Protein AF-A0A937TCR4-F1 (afdb_monomer)

Foldseek 3Di:
DDDDDDDFDAPEEDEFEAPDQADPFPRHGWAWDPDWPDWAWAAELQGIHIYTKIWTAACDPPTPRGRPTGTHPVSCQQDDPPDRYGPNLLVVLQCCCPPVVDDLVRNVVVSVVSVDPDDSVVSVVSNVVSCVVVVD

Mean predicted aligned error: 4.18 Å

pLDDT: mean 94.17, std 8.19, range [50.91, 98.56]

Sequence (136 aa):
MPKTAKHLEAQARYIYNPEIEVCPHCNEPLRARRYYQWRKTVQHLEGAVYVVSQARECINPQCEHQGRHYTSAAVQMITVPKCTYGLDVIAQVGWWRDKEHLNREQIHTRLREHGIQISEREVDHLYARYQVLMGC

Nearest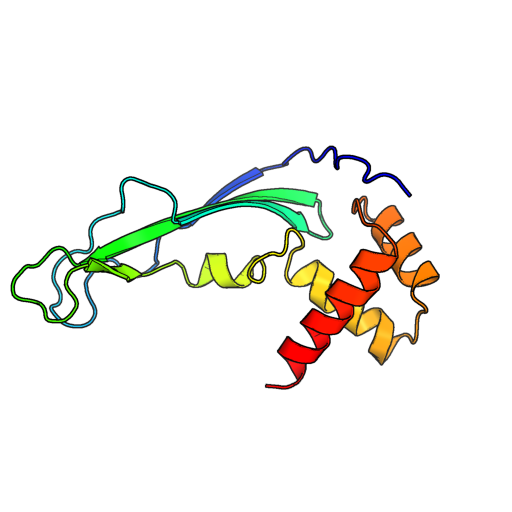 PDB structures (foldseek):
  8c9k-assembly2_C  TM=4.269E-01  e=3.277E+00  Monkeypox virus
  3hru-assembly1_A  TM=2.549E-01  e=2.548E+00  Streptococcus gordonii
  4x2x-assembly1_A  TM=2.773E-01  e=9.547E+00  Murine norovirus 1

Secondary structure (DSSP, 8-state):
---PPP---EEEEEEEPPS--B-TTT-PBPEEPSS-SEEEEEEETTEEEEEEE--EE---TTSTTTT-EE--HHHHTT--TT--B-HHHHHHHHHHHHTS---HHHHHHHHHHTT----HHHHHHHHHHHHHHH--

Radius of gyration: 18.27 Å; Cα contacts (8 Å, |Δi|>4): 220; chains: 1; bounding box: 46×33×50 Å

Solvent-accessible surface area (backbone atoms only — not comparable to full-atom values): 7830 Å² total; per-residue (Å²): 132,84,86,76,82,81,86,77,72,55,80,46,78,48,77,33,58,33,88,69,57,48,31,95,86,72,66,47,70,40,41,74,50,96,58,64,77,45,71,49,64,30,38,35,70,92,45,31,31,33,42,32,40,32,29,26,24,28,74,51,88,87,38,98,55,45,69,44,75,42,61,26,66,69,57,59,66,44,33,57,88,101,52,52,44,17,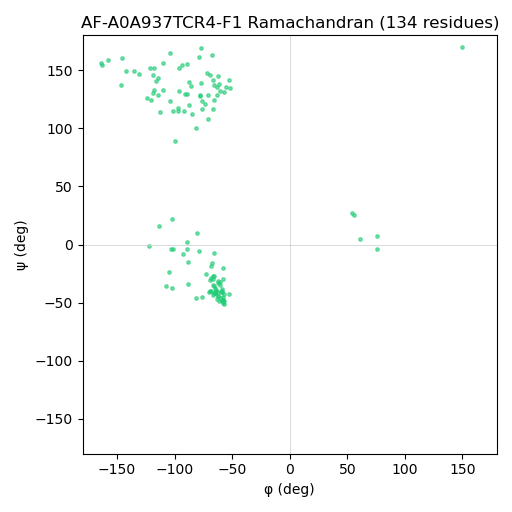45,66,43,27,49,50,49,34,46,39,42,76,74,67,61,46,50,66,66,57,50,42,52,55,41,43,75,51,69,44,90,76,53,59,71,52,52,56,56,33,33,56,50,31,51,57,71,71,72,113

Structure (mmCIF, N/CA/C/O backbone):
data_AF-A0A937TCR4-F1
#
_entry.id   AF-A0A937TCR4-F1
#
loop_
_atom_site.group_PDB
_atom_site.id
_atom_site.type_symbol
_atom_site.label_atom_id
_atom_site.label_alt_id
_atom_site.label_comp_id
_atom_site.label_asym_id
_atom_site.label_entity_id
_atom_site.label_seq_id
_atom_site.pdbx_PDB_ins_code
_atom_site.Cartn_x
_atom_site.Cartn_y
_atom_site.Cartn_z
_atom_site.occupancy
_atom_site.B_iso_or_equiv
_atom_site.auth_seq_id
_atom_site.auth_comp_id
_atom_site.auth_asym_id
_atom_site.auth_atom_id
_atom_site.pdbx_PDB_model_num
ATOM 1 N N . MET A 1 1 ? 24.601 6.579 -4.171 1.00 50.91 1 MET A N 1
ATOM 2 C CA . MET A 1 1 ? 23.814 7.674 -4.778 1.00 50.91 1 MET A CA 1
ATOM 3 C C . MET A 1 1 ? 22.972 8.340 -3.698 1.00 50.91 1 MET A C 1
ATOM 5 O O . MET A 1 1 ? 22.403 7.604 -2.892 1.00 50.91 1 MET A O 1
ATOM 9 N N . PRO A 1 2 ? 22.938 9.681 -3.613 1.00 52.97 2 PRO A N 1
ATOM 10 C CA . PRO A 1 2 ? 22.106 10.383 -2.638 1.00 52.97 2 PRO A CA 1
ATOM 11 C C . PRO A 1 2 ? 20.622 10.085 -2.891 1.00 52.97 2 PRO A C 1
ATOM 13 O O . PRO A 1 2 ? 20.201 9.899 -4.031 1.00 52.97 2 PRO A O 1
ATOM 16 N N . LYS A 1 3 ? 19.827 9.997 -1.820 1.00 56.03 3 LYS A N 1
ATOM 17 C CA . LYS A 1 3 ? 18.374 9.824 -1.925 1.00 56.03 3 LYS A CA 1
ATOM 18 C C . LYS A 1 3 ? 17.768 11.129 -2.439 1.00 56.03 3 LYS A C 1
ATOM 20 O O . LYS A 1 3 ? 17.707 12.099 -1.690 1.00 56.03 3 LYS A O 1
ATOM 25 N N . THR A 1 4 ? 17.308 11.153 -3.684 1.00 67.69 4 THR A N 1
ATOM 26 C CA . THR A 1 4 ? 16.490 12.261 -4.190 1.00 67.69 4 THR A CA 1
ATOM 27 C C . THR A 1 4 ? 15.117 12.198 -3.530 1.00 67.69 4 THR A C 1
ATOM 29 O O . THR A 1 4 ? 14.482 11.139 -3.511 1.00 67.69 4 THR A O 1
ATOM 32 N N . ALA A 1 5 ? 14.663 13.310 -2.953 1.00 74.44 5 ALA A N 1
ATOM 33 C CA . ALA A 1 5 ? 13.313 13.399 -2.417 1.00 74.44 5 ALA A CA 1
ATOM 34 C C . ALA A 1 5 ? 12.296 13.239 -3.558 1.00 74.44 5 ALA A C 1
ATOM 36 O O . ALA A 1 5 ? 12.462 13.817 -4.631 1.00 74.44 5 ALA A O 1
ATOM 37 N N . LYS A 1 6 ? 11.255 12.431 -3.337 1.00 81.69 6 LYS A N 1
ATOM 38 C CA . LYS A 1 6 ? 10.159 12.289 -4.301 1.00 81.69 6 LYS A CA 1
ATOM 39 C C . LYS A 1 6 ? 9.248 13.505 -4.176 1.00 81.69 6 LYS A C 1
ATOM 41 O O . LYS A 1 6 ? 8.792 13.809 -3.075 1.00 81.69 6 LYS A O 1
ATOM 46 N N . HIS A 1 7 ? 8.965 14.164 -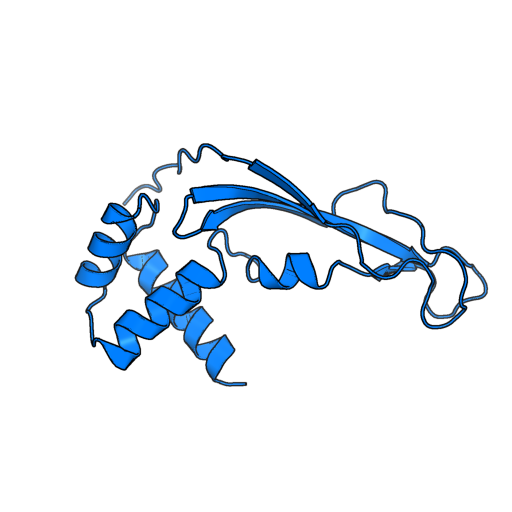5.290 1.00 84.19 7 HIS A N 1
ATOM 47 C CA . HIS A 1 7 ? 8.015 15.271 -5.355 1.00 84.19 7 HIS A CA 1
ATOM 48 C C . HIS A 1 7 ? 6.694 14.726 -5.888 1.00 84.19 7 HIS A C 1
ATOM 50 O O . HIS A 1 7 ? 6.497 14.652 -7.096 1.00 84.19 7 HIS A O 1
ATOM 56 N N . LEU A 1 8 ? 5.832 14.253 -4.987 1.00 87.62 8 LEU A N 1
ATOM 57 C CA . LEU A 1 8 ? 4.557 13.633 -5.347 1.00 87.62 8 LEU A CA 1
ATOM 58 C C . LEU A 1 8 ? 3.416 14.624 -5.131 1.00 87.62 8 LEU A C 1
ATOM 60 O O . LEU A 1 8 ? 3.120 14.979 -3.989 1.00 87.62 8 LEU A O 1
ATOM 64 N N . GLU A 1 9 ? 2.754 15.017 -6.213 1.00 88.94 9 GLU A N 1
ATOM 65 C CA . GLU A 1 9 ? 1.488 15.742 -6.148 1.00 88.94 9 GLU A CA 1
ATOM 66 C C . GLU A 1 9 ? 0.350 14.731 -6.005 1.00 88.94 9 GLU A C 1
ATOM 68 O O . GLU A 1 9 ? 0.104 13.912 -6.890 1.00 88.94 9 GLU A O 1
ATOM 73 N N . ALA A 1 10 ? -0.304 14.736 -4.842 1.00 91.88 10 ALA A N 1
ATOM 74 C CA . ALA A 1 10 ? -1.436 13.856 -4.595 1.00 91.88 10 ALA A CA 1
ATOM 75 C C . ALA A 1 10 ? -2.675 14.400 -5.314 1.00 91.88 10 ALA A C 1
ATOM 77 O O . ALA A 1 10 ? -3.168 15.471 -4.969 1.00 91.88 10 ALA A O 1
ATOM 78 N N . GLN A 1 11 ? -3.195 13.635 -6.270 1.00 94.31 11 GLN A N 1
ATOM 79 C CA . GLN A 1 11 ? -4.370 13.999 -7.065 1.00 94.31 11 GLN A CA 1
ATOM 80 C C . GLN A 1 11 ? -5.655 13.999 -6.227 1.00 94.31 11 GLN A C 1
ATOM 82 O O . GLN A 1 11 ? -6.577 14.768 -6.479 1.00 94.31 11 GLN A O 1
ATOM 87 N N . ALA A 1 12 ? -5.711 13.140 -5.208 1.00 95.38 12 ALA A N 1
ATOM 88 C CA . ALA A 1 12 ? -6.854 13.012 -4.319 1.00 95.38 12 ALA A CA 1
ATOM 89 C C . ALA A 1 12 ? -6.423 12.667 -2.891 1.00 95.38 12 ALA A C 1
ATOM 91 O O . ALA A 1 12 ? -5.326 12.153 -2.647 1.00 95.38 12 ALA A O 1
ATOM 92 N N . ARG A 1 13 ? -7.321 12.931 -1.937 1.00 97.06 13 ARG A N 1
ATOM 93 C CA . ARG A 1 13 ? -7.175 12.551 -0.531 1.00 97.06 13 ARG A CA 1
ATOM 94 C C . ARG A 1 13 ? -8.322 11.642 -0.110 1.00 97.06 13 ARG A C 1
ATOM 96 O O . ARG A 1 13 ? -9.475 12.053 -0.154 1.00 97.06 13 ARG A O 1
ATOM 103 N N . TYR A 1 14 ? -7.980 10.465 0.403 1.00 96.81 14 TYR A N 1
ATOM 104 C CA . TYR A 1 14 ? -8.939 9.475 0.885 1.00 96.81 14 TYR A CA 1
ATOM 105 C C . TYR A 1 14 ? -8.733 9.195 2.373 1.00 96.81 14 TYR A C 1
ATOM 107 O O . TYR A 1 14 ? -7.613 8.934 2.824 1.00 96.81 14 TYR A O 1
ATOM 115 N N . ILE A 1 15 ? -9.823 9.251 3.140 1.00 96.56 15 ILE A N 1
ATOM 116 C CA . ILE A 1 15 ? -9.848 8.881 4.557 1.00 96.56 15 ILE A CA 1
ATOM 117 C C . ILE A 1 15 ? -10.696 7.626 4.690 1.00 96.56 15 ILE A C 1
ATOM 119 O O . ILE A 1 15 ? -11.901 7.656 4.455 1.00 96.56 15 ILE A O 1
ATOM 123 N N . TYR A 1 16 ? -10.051 6.537 5.083 1.00 96.50 16 TYR A N 1
ATOM 124 C CA . TYR A 1 16 ? -10.699 5.252 5.259 1.00 96.50 16 TYR A CA 1
ATOM 125 C C . TYR A 1 16 ? -11.044 5.051 6.727 1.00 96.50 16 TYR A C 1
ATOM 127 O O . TYR A 1 16 ? -10.157 4.996 7.585 1.00 96.50 16 TYR A O 1
ATOM 135 N N . ASN A 1 17 ? -12.343 4.940 6.991 1.00 95.25 17 ASN A N 1
ATOM 136 C CA . ASN A 1 17 ? -12.885 4.502 8.268 1.00 95.25 17 ASN A CA 1
ATOM 137 C C . ASN A 1 17 ? -13.202 3.005 8.195 1.00 95.25 17 ASN A C 1
ATOM 139 O O . ASN A 1 17 ? -13.491 2.512 7.105 1.00 95.25 17 ASN A O 1
ATOM 143 N N . PRO A 1 18 ? -13.168 2.277 9.320 1.00 95.69 18 PRO A N 1
ATOM 144 C CA . PRO A 1 18 ? -13.533 0.871 9.339 1.00 95.69 18 PRO A CA 1
ATOM 145 C C . PRO A 1 18 ? -14.985 0.700 8.906 1.00 95.69 18 PRO A C 1
ATOM 147 O O . PRO A 1 18 ? -15.850 1.460 9.339 1.00 95.69 18 PRO A O 1
ATOM 150 N N . GLU A 1 19 ? -15.236 -0.320 8.090 1.00 95.38 19 GLU A N 1
ATOM 151 C CA . GLU A 1 19 ? -16.567 -0.678 7.596 1.00 95.38 19 GLU A CA 1
ATOM 152 C C . GLU A 1 19 ? -17.464 -1.204 8.733 1.00 95.38 19 GLU A C 1
ATOM 154 O O . GLU A 1 19 ? -18.685 -1.211 8.623 1.00 95.38 19 GLU A O 1
ATOM 159 N N . ILE A 1 20 ? -16.853 -1.613 9.850 1.00 93.94 20 ILE A N 1
ATOM 160 C CA . ILE A 1 20 ? -17.545 -2.041 11.063 1.00 93.94 20 ILE A CA 1
ATOM 161 C C . ILE A 1 20 ? -17.822 -0.862 12.004 1.00 93.94 20 ILE A C 1
ATOM 163 O O . ILE A 1 20 ? -16.943 -0.060 12.345 1.00 93.94 20 ILE A O 1
ATOM 167 N N . GLU A 1 21 ? -19.074 -0.763 12.441 1.00 95.50 21 GLU A N 1
ATOM 168 C CA . GLU A 1 21 ? -19.553 0.321 13.310 1.00 95.50 21 GLU A CA 1
ATOM 169 C C . GLU A 1 21 ? -19.755 -0.108 14.757 1.00 95.50 21 GLU A C 1
ATOM 171 O O . GLU A 1 21 ? -19.658 0.717 15.662 1.00 95.50 21 GLU A O 1
ATOM 176 N N . VAL A 1 22 ? -19.966 -1.402 14.981 1.00 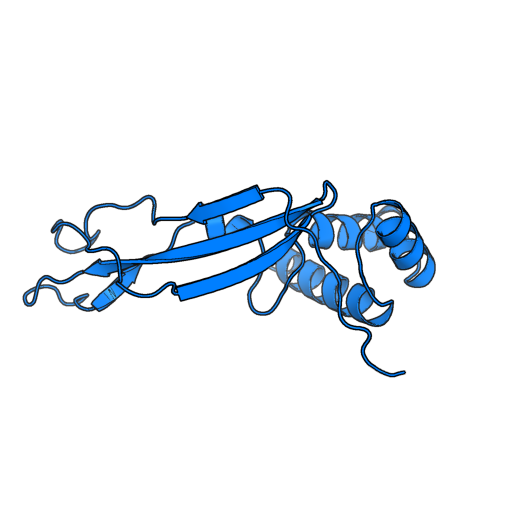97.31 22 VAL A N 1
ATOM 177 C CA . VAL A 1 22 ? -20.154 -2.009 16.298 1.00 97.31 22 VAL A CA 1
ATOM 178 C C . VAL A 1 22 ? -19.053 -3.022 16.579 1.00 97.31 22 VAL A C 1
ATOM 180 O O . VAL A 1 22 ? -18.460 -3.600 15.664 1.00 97.31 22 VAL A O 1
ATOM 183 N N . CYS A 1 23 ? -18.744 -3.222 17.857 1.00 96.69 23 CYS A N 1
ATOM 184 C CA . CYS A 1 23 ? -17.775 -4.217 18.277 1.00 96.69 23 CYS A CA 1
ATOM 185 C C . CYS A 1 23 ? -18.314 -5.620 17.957 1.00 96.69 23 CYS A C 1
ATOM 187 O O . CYS A 1 23 ? -19.370 -5.975 18.479 1.00 96.69 23 CYS A O 1
ATOM 189 N N . PRO A 1 24 ? -17.589 -6.464 17.202 1.00 95.94 24 PRO A N 1
ATOM 190 C CA . PRO A 1 24 ? -18.050 -7.814 16.867 1.00 95.94 24 PRO A CA 1
ATOM 191 C C . PRO A 1 24 ? -18.154 -8.752 18.083 1.00 95.94 24 PRO A C 1
ATOM 193 O O . PRO A 1 24 ? -18.640 -9.868 17.948 1.00 95.94 24 PRO A O 1
ATOM 196 N N . HIS A 1 25 ? -17.691 -8.319 19.262 1.00 96.56 25 HIS A N 1
ATOM 197 C CA . HIS A 1 25 ? -17.678 -9.127 20.482 1.00 96.56 25 HIS A CA 1
ATOM 198 C C . HIS A 1 25 ? -18.721 -8.703 21.523 1.00 96.56 25 HIS A C 1
ATOM 200 O O . HIS A 1 25 ? -19.262 -9.558 22.212 1.00 96.56 25 HIS A O 1
ATOM 206 N N . CYS A 1 26 ? -19.001 -7.403 21.667 1.00 96.19 26 CYS A N 1
ATOM 207 C CA . CYS A 1 26 ? -19.972 -6.897 22.651 1.00 96.19 26 CYS A CA 1
ATOM 208 C C . CYS A 1 26 ? -21.118 -6.087 22.036 1.00 96.19 26 CYS A C 1
ATOM 210 O O . CYS A 1 26 ? -21.974 -5.609 22.768 1.00 96.19 26 CYS A O 1
ATOM 212 N N . ASN A 1 27 ? -21.121 -5.906 20.713 1.00 96.56 27 ASN A N 1
ATOM 213 C CA . ASN A 1 27 ? -22.133 -5.177 19.948 1.00 96.56 27 ASN A CA 1
ATOM 214 C C . ASN A 1 27 ? -22.299 -3.680 20.295 1.00 96.56 27 ASN A C 1
ATOM 216 O O . ASN A 1 27 ? -23.152 -3.009 19.719 1.00 96.56 27 ASN A O 1
ATOM 220 N N . GLU A 1 28 ? -21.463 -3.129 21.179 1.00 96.94 28 GLU A N 1
ATOM 221 C CA . GLU A 1 28 ? -21.434 -1.694 21.476 1.00 96.94 28 GLU A CA 1
ATOM 222 C C . GLU A 1 28 ? -20.837 -0.882 20.313 1.00 96.94 28 GLU A C 1
ATOM 224 O O . GLU A 1 28 ? -19.912 -1.367 19.644 1.00 96.94 28 GLU A O 1
ATOM 229 N N . PRO A 1 29 ? -21.291 0.367 20.088 1.00 97.06 29 PRO A N 1
ATOM 230 C CA . PRO A 1 29 ? -20.734 1.240 19.062 1.00 97.06 29 PRO A CA 1
ATOM 231 C C . PRO A 1 29 ? -19.228 1.459 19.237 1.00 97.06 29 PRO A C 1
ATOM 233 O O . PRO A 1 29 ? -18.735 1.813 20.314 1.00 97.06 29 PRO A O 1
ATOM 236 N N . LEU A 1 30 ? -18.481 1.292 18.150 1.00 97.50 30 LEU A N 1
ATOM 237 C CA . LEU A 1 30 ? -17.061 1.601 18.114 1.00 97.50 30 LEU A CA 1
ATOM 238 C C . LEU A 1 30 ? -16.856 3.112 18.012 1.00 97.50 30 LEU A C 1
ATOM 240 O O . LEU A 1 30 ? -17.517 3.808 17.240 1.00 97.50 30 LEU A O 1
ATOM 244 N N . ARG A 1 31 ? -15.871 3.631 18.744 1.00 97.06 31 ARG A N 1
ATOM 245 C CA . ARG A 1 31 ? -15.513 5.051 18.691 1.00 97.06 31 ARG A CA 1
ATOM 246 C C . ARG A 1 31 ? -14.357 5.269 17.726 1.00 97.06 31 ARG A C 1
ATOM 248 O O . ARG A 1 31 ? -13.339 4.588 17.808 1.00 97.06 31 ARG A O 1
ATOM 255 N N . ALA A 1 32 ? -14.480 6.253 16.837 1.00 95.69 32 ALA A N 1
ATOM 256 C CA . ALA A 1 32 ? -13.361 6.691 16.007 1.00 95.69 32 ALA A CA 1
ATOM 257 C C . ALA A 1 32 ? -12.212 7.213 16.878 1.00 95.69 32 ALA A C 1
ATOM 259 O O . ALA A 1 32 ? -12.413 8.040 17.773 1.00 95.69 32 ALA A O 1
ATOM 260 N N . ARG A 1 33 ? -10.992 6.752 16.599 1.00 94.62 33 ARG A N 1
ATOM 261 C CA . ARG A 1 33 ? -9.805 7.236 17.303 1.00 94.62 33 ARG A CA 1
ATOM 262 C C . ARG A 1 33 ? -9.522 8.682 16.918 1.00 94.62 33 ARG A C 1
ATOM 264 O O . ARG A 1 33 ? -9.694 9.086 15.765 1.00 94.62 33 ARG A O 1
ATOM 271 N N . ARG A 1 34 ? -9.018 9.448 17.890 1.00 91.69 34 ARG A N 1
ATOM 272 C CA . ARG A 1 34 ? -8.637 10.860 17.704 1.00 91.69 34 ARG A CA 1
ATOM 273 C C . ARG A 1 34 ? -7.462 11.038 16.741 1.00 91.69 34 ARG A C 1
ATOM 275 O O . ARG A 1 34 ? -7.345 12.082 16.111 1.00 91.69 34 ARG A O 1
ATOM 282 N N . TYR A 1 35 ? -6.603 10.028 16.633 1.00 92.62 35 TYR A N 1
ATOM 283 C CA . TYR A 1 35 ? -5.408 10.057 15.797 1.00 92.62 35 TYR A CA 1
ATOM 284 C C . TYR A 1 35 ? -5.519 9.042 14.664 1.00 92.62 35 TYR A C 1
ATOM 286 O O . TYR A 1 35 ? -6.016 7.929 14.853 1.00 92.62 35 TYR A O 1
ATOM 294 N N . TYR A 1 36 ? -5.002 9.416 13.496 1.00 95.12 36 TYR A N 1
ATOM 295 C CA . TYR A 1 36 ? -4.852 8.493 12.379 1.00 95.12 36 TYR A CA 1
ATOM 296 C C . TYR A 1 36 ? -3.841 7.405 12.732 1.00 95.12 36 TYR A C 1
ATOM 298 O O . TYR A 1 36 ? -2.781 7.688 13.289 1.00 95.12 36 TYR A O 1
ATOM 306 N N . GLN A 1 37 ? -4.162 6.161 12.384 1.00 92.88 37 GLN A N 1
ATOM 307 C CA . GLN A 1 37 ? -3.259 5.033 12.587 1.00 92.88 37 GLN A CA 1
ATOM 308 C C . GLN A 1 37 ? -2.016 5.183 11.705 1.00 92.88 37 GLN A C 1
ATOM 310 O O . GLN A 1 37 ? -0.897 4.940 12.148 1.00 92.88 37 GLN A O 1
ATOM 315 N N . TRP A 1 38 ? -2.221 5.603 10.458 1.00 95.12 38 TRP A N 1
ATOM 316 C CA . TRP A 1 38 ? -1.158 5.998 9.548 1.00 95.12 38 TRP A CA 1
ATOM 317 C C . TRP A 1 38 ? -1.708 6.907 8.451 1.00 95.12 38 TRP A C 1
ATOM 319 O O . TRP A 1 38 ? -2.903 6.914 8.153 1.00 95.12 38 TRP A O 1
ATOM 329 N N . ARG A 1 39 ? -0.807 7.678 7.842 1.00 95.50 39 ARG A N 1
ATOM 330 C CA . ARG A 1 39 ? -1.083 8.508 6.668 1.00 95.50 39 ARG A CA 1
ATOM 331 C C . ARG A 1 39 ? 0.149 8.568 5.777 1.00 95.50 39 ARG A C 1
ATOM 333 O O . ARG A 1 39 ? 1.258 8.683 6.300 1.00 95.50 39 ARG A O 1
ATOM 340 N N . LYS A 1 40 ? -0.025 8.462 4.464 1.00 95.69 40 LYS A N 1
ATOM 341 C CA . LYS A 1 40 ? 1.073 8.534 3.486 1.00 95.69 40 LYS A CA 1
ATOM 342 C C . LYS A 1 40 ? 0.535 8.795 2.087 1.00 95.69 40 LYS A C 1
ATOM 344 O O . LYS A 1 40 ? -0.594 8.426 1.777 1.00 95.69 40 LYS A O 1
ATOM 349 N N . THR A 1 41 ? 1.377 9.380 1.245 1.00 97.06 41 THR A N 1
ATOM 350 C CA . THR A 1 41 ? 1.149 9.409 -0.199 1.00 97.06 41 THR A CA 1
ATOM 351 C C . THR A 1 41 ? 1.522 8.051 -0.788 1.00 97.06 41 THR A C 1
ATOM 353 O O . THR A 1 41 ? 2.610 7.535 -0.515 1.00 97.06 41 THR A O 1
ATOM 356 N N . VAL A 1 42 ? 0.613 7.465 -1.559 1.00 97.69 42 VAL A N 1
ATOM 357 C CA . VAL A 1 42 ? 0.784 6.184 -2.248 1.00 97.69 42 VAL A CA 1
ATOM 358 C C . VAL A 1 42 ? 0.777 6.449 -3.746 1.00 97.69 42 VAL A C 1
ATOM 360 O O . VAL A 1 42 ? -0.114 7.130 -4.240 1.00 97.69 42 VAL A O 1
ATOM 363 N N . GLN A 1 43 ? 1.790 5.951 -4.452 1.00 97.88 43 GLN A N 1
ATOM 364 C CA . GLN A 1 43 ? 1.860 6.004 -5.910 1.00 97.88 43 GLN A CA 1
ATOM 365 C C . GLN A 1 43 ? 1.151 4.785 -6.501 1.00 97.88 43 GLN A C 1
ATOM 367 O O . GLN A 1 43 ? 1.568 3.659 -6.222 1.00 97.88 43 GLN A O 1
ATOM 372 N N . HIS A 1 44 ? 0.122 5.035 -7.300 1.00 97.69 44 HIS A N 1
ATOM 373 C CA . HIS A 1 44 ? -0.555 4.078 -8.173 1.00 97.69 44 HIS A CA 1
ATOM 374 C C . HIS A 1 44 ? -0.131 4.311 -9.623 1.00 97.69 44 HIS A C 1
ATOM 376 O O . HIS A 1 44 ? 0.416 5.372 -9.932 1.00 97.69 44 HIS A O 1
ATOM 382 N N . LEU A 1 45 ? -0.408 3.351 -10.507 1.00 97.06 45 LEU A N 1
ATOM 383 C CA . LEU A 1 45 ? -0.122 3.456 -11.945 1.00 97.06 45 LEU A CA 1
ATOM 384 C C . LEU A 1 45 ? -0.804 4.669 -12.599 1.00 97.06 45 LEU A C 1
ATOM 386 O O . LEU A 1 45 ? -0.260 5.235 -13.541 1.00 97.06 45 LEU A O 1
ATOM 390 N N . GLU A 1 46 ? -1.957 5.091 -1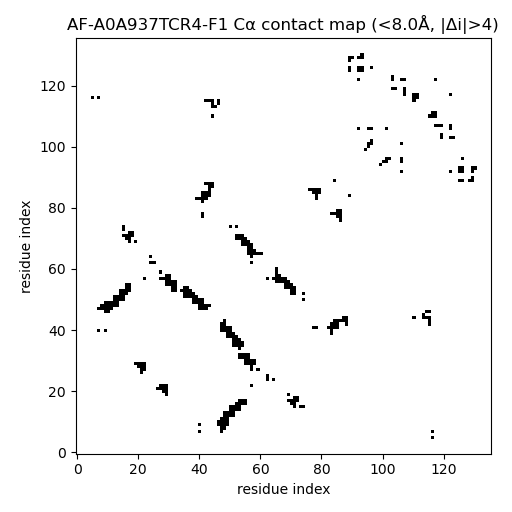2.077 1.00 94.88 46 GLU A N 1
ATOM 391 C CA . GLU A 1 46 ? -2.728 6.239 -12.580 1.00 94.88 46 GLU A CA 1
ATOM 392 C C . GLU A 1 46 ? -2.386 7.564 -11.876 1.00 94.88 46 GLU A C 1
ATOM 394 O O . GLU A 1 46 ? -2.826 8.638 -12.292 1.00 94.88 46 GLU A O 1
ATOM 399 N N . GLY A 1 47 ? -1.588 7.523 -10.805 1.00 94.94 47 GLY A N 1
ATOM 400 C CA . GLY A 1 47 ? -1.251 8.723 -10.052 1.00 94.94 47 GLY A CA 1
ATOM 401 C C . GLY A 1 47 ? -0.998 8.512 -8.571 1.00 94.94 47 GLY A C 1
ATOM 402 O O . GLY A 1 47 ? -1.244 7.456 -7.990 1.00 94.94 47 GLY A O 1
ATOM 403 N N . ALA A 1 48 ? -0.498 9.558 -7.919 1.00 96.94 48 ALA A N 1
ATOM 404 C CA . ALA A 1 48 ? -0.307 9.554 -6.479 1.00 96.94 48 ALA A CA 1
ATOM 405 C C . ALA A 1 48 ? -1.578 10.009 -5.747 1.00 96.94 48 ALA A C 1
ATOM 407 O O . ALA A 1 48 ? -2.217 10.984 -6.135 1.00 96.94 48 ALA A O 1
ATOM 408 N N . VAL A 1 49 ? -1.906 9.354 -4.633 1.00 97.31 49 VAL A N 1
ATOM 409 C CA . VAL A 1 49 ? -3.040 9.713 -3.767 1.00 97.31 49 VAL A CA 1
ATOM 410 C C . VAL A 1 49 ? -2.599 9.784 -2.308 1.00 97.31 49 VAL A C 1
ATOM 412 O O . VAL A 1 49 ? -1.716 9.045 -1.869 1.00 97.31 49 VAL A O 1
ATOM 415 N N . TYR A 1 50 ? -3.196 10.683 -1.529 1.00 97.69 50 TYR A N 1
ATOM 416 C CA . TYR A 1 50 ? -2.932 10.805 -0.098 1.00 97.69 50 TYR A CA 1
ATOM 417 C C . TYR A 1 50 ? -3.922 9.957 0.697 1.00 97.69 50 TYR A C 1
ATOM 419 O O . TYR A 1 50 ? -5.121 10.234 0.723 1.00 97.69 50 TYR A O 1
ATOM 427 N N . VAL A 1 51 ? -3.414 8.932 1.373 1.00 97.69 51 VAL A N 1
ATOM 428 C CA . VAL A 1 51 ? -4.230 7.922 2.050 1.00 97.69 51 VAL A CA 1
ATOM 429 C C . VAL A 1 51 ? -4.095 8.074 3.551 1.00 97.69 51 VAL A C 1
ATOM 431 O O . VAL A 1 51 ? -2.985 8.174 4.082 1.00 97.69 51 VAL A O 1
ATOM 434 N N . VAL A 1 52 ? -5.231 8.054 4.238 1.00 97.06 52 VAL A N 1
ATOM 435 C CA . VAL A 1 52 ? -5.320 8.090 5.694 1.00 97.06 52 VAL A CA 1
ATOM 436 C C . VAL A 1 52 ? -6.105 6.877 6.181 1.00 97.06 52 VAL A C 1
ATOM 438 O O . VAL A 1 52 ? -7.242 6.673 5.765 1.00 97.06 52 VAL A O 1
ATOM 441 N N . SER A 1 53 ? -5.517 6.110 7.101 1.00 96.62 53 SER A N 1
ATOM 442 C CA . SER A 1 53 ? -6.218 5.070 7.858 1.00 96.62 53 SER A CA 1
ATOM 443 C C . SER A 1 53 ? -6.648 5.632 9.208 1.00 96.62 53 SER A C 1
ATOM 445 O O . SER A 1 53 ? -5.802 5.972 10.048 1.00 96.62 53 SER A O 1
ATOM 447 N N . GLN A 1 54 ? -7.956 5.730 9.430 1.00 96.44 54 GLN A N 1
ATOM 448 C CA . GLN A 1 54 ? -8.523 6.023 10.738 1.00 96.44 54 GLN A CA 1
ATOM 449 C C . GLN A 1 54 ? -9.084 4.731 11.329 1.00 96.44 54 GLN A C 1
ATOM 451 O O . GLN A 1 54 ? -9.911 4.065 10.720 1.00 96.44 54 GLN A O 1
ATOM 456 N N . ALA A 1 55 ? -8.612 4.363 12.518 1.00 96.06 55 ALA A N 1
ATOM 457 C CA . ALA A 1 55 ? -9.128 3.202 13.230 1.00 96.06 55 ALA A CA 1
ATOM 458 C C . ALA A 1 55 ? -10.306 3.599 14.130 1.00 96.06 55 ALA A C 1
ATOM 460 O O . ALA A 1 55 ? -10.392 4.742 14.593 1.00 96.06 55 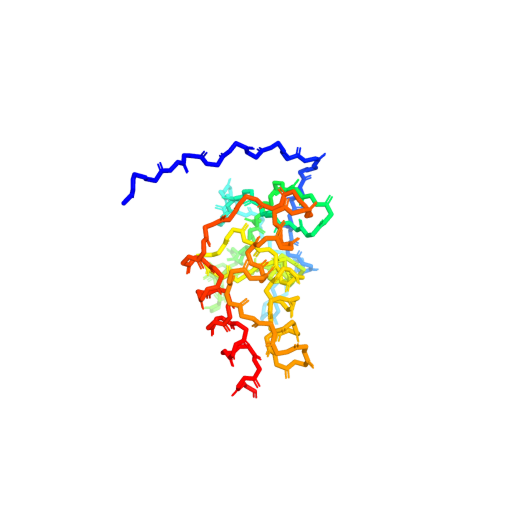ALA A O 1
ATOM 461 N N . ARG A 1 56 ? -11.173 2.634 14.427 1.00 97.06 56 ARG A N 1
ATOM 462 C CA . ARG A 1 56 ? -12.157 2.709 15.513 1.00 97.06 56 ARG A CA 1
ATOM 463 C C . ARG A 1 56 ? -11.755 1.743 16.628 1.00 97.06 56 ARG A C 1
ATOM 465 O O . ARG A 1 56 ? -11.019 0.791 16.377 1.00 97.06 56 ARG A O 1
ATOM 472 N N . GLU A 1 57 ? -12.202 1.992 17.851 1.00 96.88 57 GLU A N 1
ATOM 473 C CA . GLU A 1 57 ? -11.893 1.158 19.015 1.00 96.88 57 GLU A CA 1
ATOM 474 C C . GLU A 1 57 ? -13.131 0.884 19.870 1.00 96.88 57 GLU A C 1
ATOM 476 O O . GLU A 1 57 ? -14.053 1.703 19.936 1.00 96.88 57 GLU A O 1
ATOM 481 N N . CYS A 1 58 ? -13.157 -0.282 20.518 1.00 97.00 58 CYS A N 1
ATOM 482 C CA . CYS A 1 58 ? -14.189 -0.597 21.502 1.00 97.00 58 CYS A CA 1
ATOM 483 C C . CYS A 1 58 ? -13.886 0.150 22.803 1.00 97.00 58 CYS A C 1
ATOM 485 O O . CYS A 1 58 ? -12.812 -0.017 23.375 1.00 97.00 58 CYS A O 1
ATOM 487 N N . ILE A 1 59 ? -14.827 0.957 23.287 1.00 96.19 59 ILE A N 1
ATOM 488 C CA . ILE A 1 59 ? -14.657 1.727 24.530 1.00 96.19 59 ILE A CA 1
ATOM 489 C C . ILE A 1 59 ? -15.411 1.127 25.720 1.00 96.19 59 ILE A C 1
ATOM 491 O O . ILE A 1 59 ? -15.292 1.653 26.824 1.00 96.19 59 ILE A O 1
ATOM 495 N N . ASN A 1 60 ? -16.177 0.052 25.506 1.00 96.75 60 ASN A N 1
ATOM 496 C CA . ASN A 1 60 ? -16.956 -0.592 26.557 1.00 96.75 60 ASN A CA 1
ATOM 497 C C . ASN A 1 60 ? -16.015 -1.232 27.600 1.00 96.75 60 ASN A C 1
ATOM 499 O O . ASN A 1 60 ? -15.306 -2.175 27.244 1.00 96.75 60 ASN A O 1
ATOM 503 N N . PRO A 1 61 ? -16.021 -0.775 28.869 1.00 96.19 61 PRO A N 1
ATOM 504 C CA . PRO A 1 61 ? -15.166 -1.323 29.922 1.00 96.19 61 PRO A CA 1
ATOM 505 C C . PRO A 1 61 ? -15.509 -2.761 30.328 1.00 96.19 61 PRO A C 1
ATOM 507 O O . PRO A 1 61 ? -14.694 -3.419 30.961 1.00 96.19 61 PRO A O 1
ATOM 510 N N . GLN A 1 62 ? -16.693 -3.263 29.972 1.00 97.00 62 GLN A N 1
ATOM 511 C CA . GLN A 1 62 ? -17.107 -4.644 30.239 1.00 97.00 62 GLN A CA 1
ATOM 512 C C . GLN A 1 62 ? -16.715 -5.613 29.113 1.00 97.00 62 GLN A C 1
ATOM 514 O O . GLN A 1 62 ? -16.952 -6.812 29.218 1.00 97.00 62 GLN A O 1
ATOM 519 N N . CYS A 1 63 ? -16.142 -5.115 28.014 1.00 96.81 63 CYS A N 1
ATOM 520 C CA . CYS A 1 63 ? -15.714 -5.949 26.900 1.00 96.81 63 CYS A CA 1
ATOM 521 C C . CYS A 1 63 ? -14.259 -6.392 27.090 1.00 96.81 63 CYS A C 1
ATOM 523 O O . CYS A 1 63 ? -13.376 -5.549 27.222 1.00 96.81 63 CYS A O 1
ATOM 525 N N . GLU A 1 64 ? -13.980 -7.692 26.968 1.00 96.62 64 GLU A N 1
ATOM 526 C CA . GLU A 1 64 ? -12.603 -8.230 26.966 1.00 96.62 64 GLU A CA 1
ATOM 527 C C . GLU A 1 64 ? -11.723 -7.635 25.850 1.00 96.62 64 GLU A C 1
ATOM 529 O O . GLU A 1 64 ? -10.497 -7.651 25.922 1.00 96.62 64 GLU A O 1
ATOM 534 N N . HIS A 1 65 ? -12.352 -7.069 24.816 1.00 95.75 65 HIS A N 1
ATOM 535 C CA . HIS A 1 65 ? -11.696 -6.401 23.696 1.00 95.75 65 HIS A CA 1
ATOM 536 C C . HIS A 1 65 ? -11.741 -4.869 23.790 1.00 95.75 65 HIS A C 1
ATOM 538 O O . HIS A 1 65 ? -11.614 -4.190 22.764 1.00 95.75 65 HIS A O 1
ATOM 544 N N . GLN A 1 66 ? -11.929 -4.300 24.986 1.00 95.69 66 GLN A N 1
ATOM 545 C CA . GLN A 1 66 ? -11.775 -2.862 25.199 1.00 95.69 66 GLN A CA 1
ATOM 546 C C . GLN A 1 66 ? -10.408 -2.388 24.670 1.00 95.69 66 GLN A C 1
ATOM 548 O O . GLN A 1 66 ? -9.378 -3.025 24.871 1.00 95.69 66 GLN A O 1
ATOM 553 N N . GLY A 1 67 ? -10.399 -1.274 23.940 1.00 93.31 67 GLY A N 1
ATOM 554 C CA . GLY A 1 67 ? -9.206 -0.708 23.313 1.00 93.31 67 GLY A CA 1
ATOM 555 C C . GLY A 1 67 ? -8.735 -1.435 22.049 1.00 93.31 67 GLY A C 1
ATOM 556 O O . GLY A 1 67 ? -7.813 -0.957 21.390 1.00 93.31 67 GLY A O 1
ATOM 557 N N . ARG A 1 68 ? -9.357 -2.556 21.647 1.00 94.56 68 ARG A N 1
ATOM 558 C CA . ARG A 1 68 ? -9.003 -3.234 20.392 1.00 94.56 68 ARG A CA 1
ATOM 559 C C . ARG A 1 68 ? -9.284 -2.320 19.203 1.00 94.56 68 ARG A C 1
ATOM 561 O O . ARG A 1 68 ? -10.389 -1.798 19.062 1.00 94.56 68 ARG A O 1
ATOM 568 N N . HIS A 1 69 ? -8.282 -2.157 18.342 1.00 93.94 69 HIS A N 1
ATOM 569 C CA . HIS A 1 69 ? -8.384 -1.347 17.135 1.00 93.94 69 HIS A CA 1
ATOM 570 C C . HIS A 1 69 ? -8.956 -2.151 15.971 1.00 93.94 69 HIS A C 1
ATOM 572 O O . HIS A 1 69 ? -8.503 -3.258 15.679 1.00 93.94 69 HIS A O 1
ATOM 578 N N . TYR A 1 70 ? -9.873 -1.524 15.253 1.00 94.81 70 TYR A N 1
ATOM 579 C CA . TYR A 1 70 ? -10.426 -2.010 14.002 1.00 94.81 70 TYR A CA 1
ATOM 580 C C . TYR A 1 70 ? -10.078 -1.019 12.902 1.00 94.81 70 TYR A C 1
ATOM 582 O O . TYR A 1 70 ? -10.211 0.193 13.081 1.00 94.81 70 TYR A O 1
ATOM 590 N N . THR A 1 71 ? -9.595 -1.534 11.780 1.00 94.12 71 THR A N 1
ATOM 591 C CA . THR A 1 71 ? -9.120 -0.752 10.636 1.00 94.12 71 THR A CA 1
ATOM 592 C C . THR A 1 71 ? -9.913 -1.129 9.405 1.00 94.12 71 THR A C 1
ATOM 594 O O . THR A 1 71 ? -10.360 -2.267 9.299 1.00 94.12 71 THR A O 1
ATOM 597 N N . SER A 1 72 ? -10.040 -0.197 8.464 1.00 95.06 72 SER A N 1
ATOM 598 C CA . SER A 1 72 ? -10.684 -0.479 7.182 1.00 95.06 72 SER A CA 1
ATOM 599 C C . SER A 1 72 ? -10.029 -1.669 6.478 1.00 95.06 72 SER A C 1
ATOM 601 O O . SER A 1 72 ? -8.800 -1.781 6.428 1.00 95.06 72 SER A O 1
ATOM 603 N N . ALA A 1 73 ? -10.847 -2.567 5.941 1.00 93.25 73 ALA A N 1
ATOM 604 C CA . ALA A 1 73 ? -10.380 -3.584 5.011 1.00 93.25 73 ALA A CA 1
ATOM 605 C C . ALA A 1 73 ? -9.971 -2.931 3.681 1.00 93.25 73 ALA A C 1
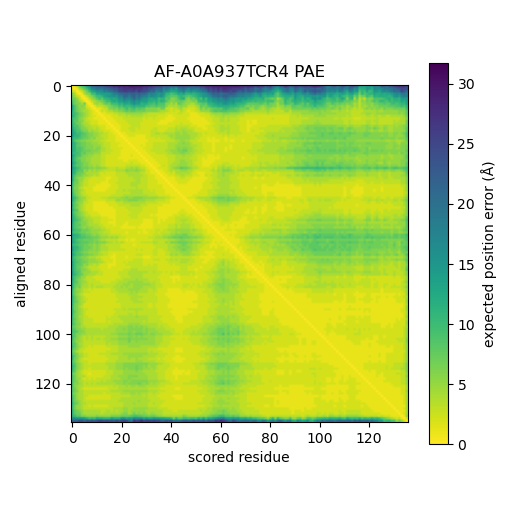ATOM 607 O O . ALA A 1 73 ? -8.914 -3.252 3.139 1.00 93.25 73 ALA A O 1
ATOM 608 N N . ALA A 1 74 ? -10.735 -1.938 3.208 1.00 94.25 74 ALA A N 1
ATOM 609 C CA . ALA A 1 74 ? -10.433 -1.226 1.969 1.00 94.25 74 ALA A CA 1
ATOM 610 C C . ALA A 1 74 ? -9.054 -0.544 1.999 1.00 94.25 74 ALA A C 1
ATOM 612 O O . ALA A 1 74 ? -8.295 -0.658 1.040 1.00 94.25 74 ALA A O 1
ATOM 613 N N . VAL A 1 75 ? -8.656 0.083 3.115 1.00 93.94 75 VAL A N 1
ATOM 614 C CA . VAL A 1 75 ? -7.330 0.730 3.203 1.00 93.94 75 VAL A CA 1
ATOM 615 C C . VAL A 1 75 ? -6.165 -0.264 3.155 1.00 93.94 75 VAL A C 1
ATOM 617 O O . VAL A 1 75 ? -5.068 0.091 2.721 1.00 93.94 75 VAL A O 1
ATOM 620 N N . GLN A 1 76 ? -6.386 -1.511 3.584 1.00 90.50 76 GLN A N 1
ATOM 621 C CA . GLN A 1 76 ? -5.375 -2.574 3.518 1.00 90.50 76 GLN A CA 1
ATOM 622 C C . GLN A 1 76 ? -5.149 -3.054 2.081 1.00 90.50 76 GLN A C 1
ATOM 624 O O . GLN A 1 76 ? -4.042 -3.475 1.753 1.00 90.50 76 GLN A O 1
ATOM 629 N N . MET A 1 77 ? -6.151 -2.897 1.211 1.00 92.44 77 MET A N 1
ATOM 630 C CA . MET A 1 77 ? -6.045 -3.182 -0.223 1.00 92.44 77 MET A CA 1
ATOM 631 C C . MET A 1 77 ? -5.341 -2.070 -1.013 1.00 92.44 77 MET A C 1
ATOM 633 O O . MET A 1 77 ? -5.076 -2.226 -2.200 1.00 92.44 77 MET A O 1
ATOM 637 N N . ILE A 1 78 ? -5.000 -0.944 -0.380 1.00 96.06 78 ILE A N 1
ATOM 638 C CA . ILE A 1 78 ? -4.313 0.147 -1.076 1.00 96.06 78 ILE A CA 1
ATOM 639 C C . ILE A 1 78 ? -2.815 -0.125 -1.188 1.00 96.06 78 ILE A C 1
ATOM 641 O O . ILE A 1 78 ? -2.225 0.073 -2.244 1.00 96.06 78 ILE A O 1
ATOM 645 N N . THR A 1 79 ? -2.166 -0.553 -0.105 1.00 96.50 79 THR A N 1
ATOM 646 C CA . THR A 1 79 ? -0.712 -0.758 -0.069 1.00 96.50 79 THR A CA 1
ATOM 647 C C . THR A 1 79 ? -0.305 -1.606 1.132 1.00 96.50 79 THR A C 1
ATOM 649 O O . THR A 1 79 ? -0.968 -1.604 2.169 1.00 96.50 79 THR A O 1
ATOM 652 N N . VAL A 1 80 ? 0.848 -2.267 1.042 1.00 94.38 80 VAL A N 1
ATOM 653 C CA . VAL A 1 80 ? 1.407 -3.047 2.153 1.00 94.38 80 VAL A CA 1
ATOM 654 C C . VAL A 1 80 ? 2.103 -2.165 3.211 1.00 94.38 80 VAL A C 1
ATOM 656 O O . VAL A 1 80 ? 2.489 -1.011 2.945 1.00 94.38 80 VAL A O 1
ATOM 659 N N . PRO A 1 81 ? 2.316 -2.678 4.440 1.00 92.19 81 PRO A N 1
ATOM 660 C CA . PRO A 1 81 ? 3.074 -1.975 5.468 1.00 92.19 81 PRO A CA 1
ATOM 661 C C . PRO A 1 81 ? 4.454 -1.516 4.980 1.00 92.19 81 PRO A C 1
ATOM 663 O O . PRO A 1 81 ? 5.148 -2.210 4.238 1.00 92.19 81 PRO A O 1
ATOM 666 N N . LYS A 1 82 ? 4.867 -0.319 5.418 1.00 91.50 82 LYS A N 1
ATOM 667 C CA . LYS A 1 82 ? 6.169 0.289 5.073 1.00 91.50 82 LYS A CA 1
ATOM 668 C C . LYS A 1 82 ? 6.425 0.420 3.553 1.00 91.50 82 LYS A C 1
ATOM 670 O O . LYS A 1 82 ? 7.577 0.469 3.125 1.00 91.50 82 LYS A O 1
ATOM 675 N N . CYS A 1 83 ? 5.365 0.487 2.744 1.00 94.75 83 CYS A N 1
ATOM 676 C CA . CYS A 1 83 ? 5.413 0.754 1.307 1.00 94.75 83 CYS A CA 1
ATOM 677 C C . CYS A 1 83 ? 4.640 2.036 0.959 1.00 94.75 83 CYS A C 1
ATOM 679 O O . CYS A 1 83 ? 3.636 2.351 1.601 1.00 94.75 83 CYS A O 1
ATOM 681 N N . THR A 1 84 ? 5.118 2.777 -0.039 1.00 96.25 84 THR A N 1
ATOM 682 C CA . THR A 1 84 ? 4.474 3.980 -0.606 1.00 96.25 84 THR A CA 1
ATOM 683 C C . THR A 1 84 ? 4.025 3.753 -2.052 1.00 96.25 84 THR A C 1
ATOM 685 O O . THR A 1 84 ? 3.803 4.711 -2.785 1.00 96.25 84 THR A O 1
ATOM 688 N N . TYR A 1 85 ? 3.958 2.495 -2.478 1.00 97.88 85 TYR A N 1
ATOM 689 C CA . TYR A 1 85 ? 3.479 2.071 -3.790 1.00 97.88 85 TYR A CA 1
ATOM 690 C C . TYR A 1 85 ? 2.229 1.232 -3.598 1.00 97.88 85 TYR A C 1
ATOM 692 O O . TYR A 1 85 ? 2.153 0.462 -2.629 1.00 97.88 85 TYR A O 1
ATOM 700 N N . GLY A 1 86 ? 1.258 1.424 -4.479 1.00 97.75 86 GLY A N 1
ATOM 701 C CA . GLY A 1 86 ? 0.003 0.705 -4.430 1.00 97.75 86 GLY A CA 1
ATOM 702 C C . GLY A 1 86 ? 0.168 -0.784 -4.724 1.00 97.75 86 GLY A C 1
ATOM 703 O O . GLY A 1 86 ? 1.203 -1.221 -5.243 1.00 97.75 86 GLY A O 1
ATOM 704 N N . LEU A 1 87 ? -0.843 -1.577 -4.359 1.00 97.44 87 LEU A N 1
ATOM 705 C CA . LEU A 1 87 ? -0.877 -2.999 -4.714 1.00 97.44 87 LEU A CA 1
ATOM 706 C C . LEU A 1 87 ? -0.885 -3.214 -6.233 1.00 97.44 87 LEU A C 1
ATOM 708 O O . LEU A 1 87 ? -0.273 -4.168 -6.697 1.00 97.44 87 LEU A O 1
ATOM 712 N N . ASP A 1 88 ? -1.491 -2.306 -6.995 1.00 97.69 88 ASP A N 1
ATOM 713 C CA . ASP A 1 88 ? -1.458 -2.268 -8.461 1.00 97.69 88 ASP A CA 1
ATOM 714 C C . ASP A 1 88 ? -0.024 -2.182 -9.004 1.00 97.69 88 ASP A C 1
ATOM 716 O O . ASP A 1 88 ? 0.372 -2.994 -9.835 1.00 97.69 88 ASP A O 1
ATOM 720 N N . VAL A 1 89 ? 0.802 -1.276 -8.471 1.00 98.38 89 VAL A N 1
ATOM 721 C CA . VAL A 1 89 ? 2.211 -1.146 -8.877 1.00 98.38 89 VAL A CA 1
ATOM 722 C C . VAL A 1 89 ? 3.006 -2.399 -8.497 1.00 98.38 89 VAL A C 1
ATOM 724 O O . VAL A 1 89 ? 3.816 -2.881 -9.287 1.00 98.38 89 VAL A O 1
ATOM 727 N N . ILE A 1 90 ? 2.780 -2.949 -7.297 1.00 98.31 90 ILE A N 1
ATOM 728 C CA . ILE A 1 90 ? 3.446 -4.181 -6.837 1.00 98.31 90 ILE A CA 1
ATOM 729 C C . ILE A 1 90 ? 3.087 -5.360 -7.751 1.00 98.31 90 ILE A C 1
ATOM 731 O O . ILE A 1 90 ? 3.980 -6.077 -8.206 1.00 98.31 90 ILE A O 1
ATOM 735 N N . ALA A 1 91 ? 1.798 -5.542 -8.041 1.00 98.00 91 ALA A N 1
ATOM 736 C CA . ALA A 1 91 ? 1.306 -6.595 -8.917 1.00 98.00 91 ALA A CA 1
ATOM 737 C C . ALA A 1 91 ? 1.845 -6.438 -10.344 1.00 98.00 91 ALA A C 1
ATOM 739 O O . ALA A 1 91 ? 2.282 -7.420 -10.938 1.00 98.00 91 ALA A O 1
ATOM 740 N N . GLN A 1 92 ? 1.899 -5.209 -10.868 1.00 98.50 92 GLN A N 1
ATOM 741 C CA . GLN A 1 92 ? 2.415 -4.934 -12.209 1.00 98.50 92 GLN A CA 1
ATOM 742 C C . GLN A 1 92 ? 3.906 -5.265 -12.343 1.00 98.50 92 GLN A C 1
ATOM 744 O O . GLN A 1 92 ? 4.318 -5.848 -13.347 1.00 98.50 92 GLN A O 1
ATOM 749 N N . VAL A 1 93 ? 4.713 -4.951 -11.321 1.00 98.44 93 VAL A N 1
ATOM 750 C CA . VAL A 1 93 ? 6.128 -5.357 -11.262 1.00 98.44 93 VAL A CA 1
ATOM 751 C C . VAL A 1 93 ? 6.257 -6.879 -11.293 1.00 98.44 93 VAL A C 1
ATOM 753 O O . VAL A 1 93 ? 7.062 -7.405 -12.060 1.00 98.44 93 VAL A O 1
ATOM 756 N N . GLY A 1 94 ? 5.455 -7.586 -10.490 1.00 98.19 94 GLY A N 1
ATOM 757 C CA . GLY A 1 94 ? 5.416 -9.049 -10.478 1.00 98.19 94 GLY A CA 1
ATOM 758 C C . GLY A 1 94 ? 5.042 -9.645 -11.830 1.00 98.19 94 GLY A C 1
ATOM 759 O O . GLY A 1 94 ? 5.759 -10.497 -12.349 1.00 98.19 94 GLY A O 1
ATOM 760 N N . TRP A 1 95 ? 3.977 -9.132 -12.446 1.00 98.25 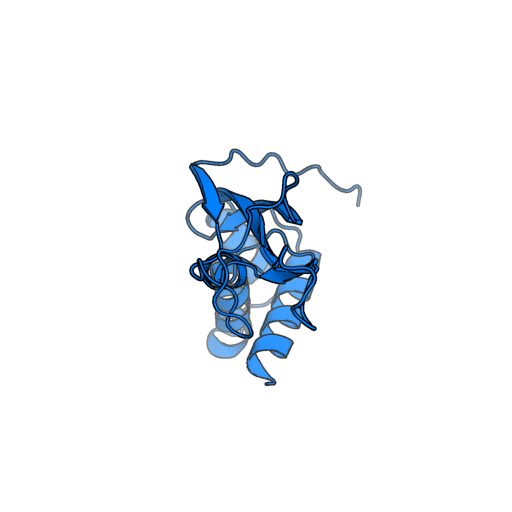95 TRP A N 1
ATOM 761 C CA . TRP A 1 95 ? 3.525 -9.546 -13.772 1.00 98.25 95 TRP A CA 1
ATOM 762 C C . TRP A 1 95 ? 4.614 -9.368 -14.834 1.00 98.25 95 TRP A C 1
ATOM 764 O O . TRP A 1 95 ? 4.954 -10.317 -15.541 1.00 98.25 95 TRP A O 1
ATOM 774 N N . TRP A 1 96 ? 5.219 -8.180 -14.918 1.00 98.50 96 TRP A N 1
ATOM 775 C CA . TRP A 1 96 ? 6.284 -7.912 -15.886 1.00 98.50 96 TRP A CA 1
ATOM 776 C C . TRP A 1 96 ? 7.514 -8.794 -15.680 1.00 98.50 96 TRP A C 1
ATOM 778 O O . TRP A 1 96 ? 8.169 -9.176 -16.650 1.00 98.50 96 TRP A O 1
ATOM 788 N N . ARG A 1 97 ? 7.827 -9.144 -14.431 1.00 97.75 97 ARG A N 1
ATOM 789 C CA . ARG A 1 97 ? 8.969 -9.998 -14.111 1.00 97.75 97 ARG A CA 1
ATOM 790 C C . ARG A 1 97 ? 8.705 -11.472 -14.425 1.00 97.75 97 ARG A C 1
ATOM 792 O O . ARG A 1 97 ? 9.555 -12.117 -15.033 1.00 97.75 97 ARG A O 1
ATOM 799 N N . ASP A 1 98 ? 7.540 -11.987 -14.042 1.00 97.38 98 ASP A N 1
ATOM 800 C CA . ASP A 1 98 ? 7.226 -13.418 -14.121 1.00 97.38 98 ASP A CA 1
ATOM 801 C C . ASP A 1 98 ? 6.634 -13.838 -15.469 1.00 97.38 98 ASP A C 1
ATOM 803 O O . ASP A 1 98 ? 6.853 -14.968 -15.903 1.00 97.38 98 ASP A O 1
ATOM 807 N N . LYS A 1 99 ? 5.849 -12.963 -16.111 1.00 97.50 99 LYS A N 1
ATOM 808 C CA . LYS A 1 99 ? 5.132 -13.269 -17.361 1.00 97.50 99 LYS A CA 1
ATOM 809 C C . LYS A 1 99 ? 5.803 -12.683 -18.590 1.00 97.50 99 LYS A C 1
ATOM 811 O O . LYS A 1 99 ? 5.820 -13.332 -19.628 1.00 97.50 99 LYS A O 1
ATOM 816 N N . GLU A 1 100 ? 6.360 -11.481 -18.474 1.00 97.94 100 GLU A N 1
ATOM 817 C CA . GLU A 1 100 ? 7.038 -10.804 -19.591 1.00 97.94 100 GLU A CA 1
ATOM 818 C C . GLU A 1 100 ? 8.568 -10.902 -19.510 1.00 97.94 100 GLU A C 1
ATOM 820 O O . GLU A 1 100 ? 9.261 -10.455 -20.420 1.00 97.94 100 GLU A O 1
ATOM 825 N N . HIS A 1 101 ? 9.106 -11.499 -18.439 1.00 97.56 101 HIS A N 1
ATOM 826 C CA . HIS A 1 101 ? 10.541 -11.711 -18.222 1.00 97.56 101 HIS A CA 1
ATOM 827 C C . HIS A 1 101 ? 11.396 -10.439 -18.318 1.00 97.56 101 HIS A C 1
ATOM 829 O O . HIS A 1 101 ? 12.592 -10.503 -18.614 1.00 97.56 101 HIS A O 1
ATOM 835 N N . LEU A 1 102 ? 10.808 -9.277 -18.022 1.00 98.38 102 LEU A N 1
ATOM 836 C CA . LEU A 1 102 ? 11.527 -8.012 -18.065 1.00 98.38 102 LEU A CA 1
ATOM 837 C C . LEU A 1 102 ? 12.607 -7.966 -16.984 1.00 98.38 102 LEU A C 1
ATOM 839 O O . LEU A 1 102 ? 12.436 -8.435 -15.850 1.00 98.38 102 LEU A O 1
ATOM 843 N N . ASN A 1 103 ? 13.748 -7.384 -17.337 1.00 97.62 103 ASN A N 1
ATOM 844 C CA . ASN A 1 103 ? 14.813 -7.103 -16.389 1.00 97.62 103 ASN A CA 1
ATOM 845 C C . ASN A 1 103 ? 14.488 -5.865 -15.528 1.00 97.62 103 ASN A C 1
ATOM 847 O O . ASN A 1 103 ? 13.534 -5.127 -15.783 1.00 97.62 103 ASN A O 1
ATOM 851 N N . ARG A 1 104 ? 15.282 -5.647 -14.473 1.00 97.69 104 ARG A N 1
ATOM 852 C CA . ARG A 1 104 ? 15.076 -4.545 -13.521 1.00 97.69 104 ARG A CA 1
ATOM 853 C C . ARG A 1 104 ? 15.058 -3.171 -14.195 1.00 97.69 104 ARG A C 1
ATOM 855 O O . ARG A 1 104 ? 14.217 -2.348 -13.850 1.00 97.69 104 ARG A O 1
ATOM 862 N N . GLU A 1 105 ? 15.969 -2.933 -15.133 1.00 97.88 105 GLU A N 1
ATOM 863 C CA . GLU A 1 105 ? 16.112 -1.659 -15.846 1.00 97.88 105 GLU A CA 1
ATOM 864 C C . GLU A 1 105 ? 14.924 -1.399 -16.783 1.00 97.88 105 GLU A C 1
ATOM 866 O O . GLU A 1 105 ? 14.393 -0.289 -16.828 1.00 97.88 105 GLU A O 1
ATOM 871 N N . GLN A 1 106 ? 14.437 -2.441 -17.462 1.00 98.31 106 GLN A N 1
ATOM 872 C CA . GLN A 1 106 ? 13.239 -2.376 -18.300 1.00 98.31 106 GLN A CA 1
ATOM 873 C C . GLN A 1 106 ? 11.999 -2.045 -17.467 1.00 98.31 106 GLN A C 1
ATOM 875 O O . GLN A 1 106 ? 11.241 -1.145 -17.822 1.00 98.31 106 GLN A O 1
ATOM 880 N N . ILE A 1 107 ? 11.809 -2.721 -16.328 1.00 98.56 107 ILE A N 1
ATOM 881 C CA . ILE A 1 107 ? 10.697 -2.433 -15.410 1.00 98.56 107 ILE A CA 1
ATOM 882 C C . ILE A 1 107 ? 10.812 -1.011 -14.855 1.00 98.56 107 ILE A C 1
ATOM 884 O O . ILE A 1 107 ? 9.821 -0.284 -14.805 1.00 98.56 107 ILE A O 1
ATOM 888 N N . HIS A 1 108 ? 12.014 -0.599 -14.449 1.00 98.44 108 HIS A N 1
ATOM 889 C CA . HIS A 1 108 ? 12.270 0.748 -13.944 1.00 98.44 108 HIS A CA 1
ATOM 890 C C . HIS A 1 108 ? 11.898 1.816 -14.975 1.00 98.44 108 HIS A C 1
ATOM 892 O O . HIS A 1 108 ? 11.124 2.717 -14.653 1.00 98.44 108 HIS A O 1
ATOM 898 N N . THR A 1 109 ? 12.370 1.669 -16.213 1.00 98.25 109 THR A N 1
ATOM 899 C CA . THR A 1 109 ? 12.046 2.568 -17.330 1.00 98.25 109 THR A CA 1
ATOM 900 C C . THR A 1 109 ? 10.539 2.637 -17.560 1.00 98.25 109 THR A C 1
ATOM 902 O O . THR A 1 109 ? 9.964 3.723 -17.564 1.00 98.25 109 THR A O 1
ATOM 905 N N . ARG A 1 110 ? 9.864 1.486 -17.627 1.00 98.06 110 ARG A N 1
ATOM 906 C CA . ARG A 1 110 ? 8.419 1.420 -17.885 1.00 98.06 110 ARG A CA 1
ATOM 907 C C . ARG A 1 110 ? 7.584 2.042 -16.764 1.00 98.06 110 ARG A C 1
ATOM 909 O O . ARG A 1 110 ? 6.601 2.727 -17.027 1.00 98.06 110 ARG A O 1
ATOM 916 N N . LEU A 1 111 ? 7.984 1.870 -15.501 1.00 97.81 111 LEU A N 1
ATOM 917 C CA . LEU A 1 111 ? 7.349 2.560 -14.369 1.00 97.81 111 LEU A CA 1
ATOM 918 C C . LEU A 1 111 ? 7.535 4.080 -14.456 1.00 97.81 111 LEU A C 1
ATOM 920 O O . LEU A 1 111 ? 6.611 4.833 -14.155 1.00 97.81 111 LEU A O 1
ATOM 924 N N . ARG A 1 112 ? 8.716 4.542 -14.880 1.00 96.88 112 ARG A N 1
ATOM 925 C CA . ARG A 1 112 ? 9.000 5.973 -15.060 1.00 96.88 112 ARG A CA 1
ATOM 926 C C . ARG A 1 112 ? 8.165 6.585 -16.184 1.00 96.88 112 ARG A C 1
ATOM 928 O O . ARG A 1 112 ? 7.724 7.719 -16.026 1.00 96.88 112 ARG A O 1
ATOM 935 N N . GLU A 1 113 ? 7.905 5.842 -17.257 1.00 96.00 113 GLU A N 1
ATOM 936 C CA . GLU A 1 113 ? 6.984 6.244 -18.334 1.00 96.00 113 GLU A CA 1
ATOM 937 C C . GLU A 1 113 ? 5.542 6.419 -17.830 1.00 96.00 113 GLU A C 1
ATOM 939 O O . GLU A 1 113 ? 4.845 7.320 -18.283 1.00 96.00 113 GLU A O 1
ATOM 944 N N . HIS A 1 114 ? 5.127 5.645 -16.820 1.00 94.31 114 HIS A N 1
ATOM 945 C CA . HIS A 1 114 ? 3.849 5.823 -16.111 1.00 94.31 114 HIS A CA 1
ATOM 946 C C . HIS A 1 114 ? 3.896 6.937 -15.044 1.00 94.31 114 HIS A C 1
ATOM 948 O O . HIS A 1 114 ? 2.999 7.056 -14.215 1.00 94.31 114 HIS A O 1
ATOM 954 N N . GLY A 1 115 ? 4.962 7.744 -15.000 1.00 94.25 115 GLY A N 1
ATOM 955 C CA . GLY A 1 115 ? 5.112 8.836 -14.033 1.00 94.25 115 GLY A CA 1
ATOM 956 C C . GLY A 1 115 ? 5.470 8.392 -12.609 1.00 94.25 115 GLY A C 1
ATOM 957 O O . GLY A 1 115 ? 5.538 9.227 -11.704 1.00 94.25 115 GLY A O 1
ATOM 958 N N . ILE A 1 116 ? 5.754 7.104 -12.384 1.00 96.50 116 ILE A N 1
ATOM 959 C CA . ILE A 1 116 ? 6.108 6.588 -11.060 1.00 96.50 116 ILE A CA 1
ATOM 960 C C . ILE A 1 116 ? 7.526 7.022 -10.692 1.00 96.50 116 ILE A C 1
ATOM 962 O O . ILE A 1 116 ? 8.517 6.655 -11.325 1.00 96.50 116 ILE A O 1
ATOM 966 N N . GLN A 1 117 ? 7.661 7.747 -9.586 1.00 95.94 117 GLN A N 1
ATOM 967 C CA . GLN A 1 117 ? 8.961 8.103 -9.031 1.00 95.94 117 GLN A CA 1
ATOM 968 C C . GLN A 1 117 ? 9.510 6.932 -8.217 1.00 95.94 117 GLN A C 1
ATOM 970 O O . GLN A 1 117 ? 9.125 6.690 -7.065 1.00 95.94 117 GLN A O 1
ATOM 975 N N . ILE A 1 118 ? 10.419 6.187 -8.838 1.00 95.38 118 ILE A N 1
ATOM 976 C CA . ILE A 1 118 ? 11.040 4.990 -8.278 1.00 95.38 118 ILE A CA 1
ATOM 977 C C . ILE A 1 118 ? 12.519 4.902 -8.661 1.00 95.38 118 ILE A C 1
ATOM 979 O O . ILE A 1 118 ? 12.933 5.395 -9.710 1.00 95.38 118 ILE A O 1
ATOM 983 N N . SER A 1 119 ? 13.318 4.298 -7.786 1.00 94.88 119 SER A N 1
ATOM 984 C CA . SER A 1 119 ? 14.697 3.886 -8.072 1.00 94.88 119 SER A CA 1
ATOM 985 C C . SER A 1 119 ? 14.755 2.428 -8.534 1.00 94.88 119 SER A C 1
ATOM 987 O O . SER A 1 119 ? 13.918 1.624 -8.136 1.00 94.88 119 SER A O 1
ATOM 989 N N . GLU A 1 120 ? 15.774 2.038 -9.301 1.00 94.81 120 GLU A N 1
ATOM 990 C CA . GLU A 1 120 ? 15.958 0.630 -9.692 1.00 94.81 120 GLU A CA 1
ATOM 991 C C . GLU A 1 120 ? 15.955 -0.325 -8.490 1.00 94.81 120 GLU A C 1
ATOM 993 O O . GLU A 1 120 ? 15.303 -1.361 -8.514 1.00 94.81 120 GLU A O 1
ATOM 998 N N . ARG A 1 121 ? 16.623 0.044 -7.390 1.00 95.12 121 ARG A N 1
ATOM 999 C CA . ARG A 1 121 ? 16.647 -0.777 -6.169 1.00 95.12 121 ARG A CA 1
ATOM 1000 C C . ARG A 1 121 ? 15.250 -0.995 -5.580 1.00 95.12 121 ARG A C 1
ATOM 1002 O O . ARG A 1 121 ? 14.977 -2.037 -4.991 1.00 95.12 121 ARG A O 1
ATOM 1009 N N . GLU A 1 122 ? 14.370 -0.004 -5.684 1.00 96.62 122 GLU A N 1
ATOM 1010 C CA . GLU A 1 122 ? 12.994 -0.159 -5.224 1.00 96.62 122 GLU A CA 1
ATOM 1011 C C . GLU A 1 122 ? 12.211 -1.152 -6.083 1.00 96.62 122 GLU A C 1
ATOM 1013 O O . GLU A 1 122 ? 11.361 -1.830 -5.520 1.00 96.62 122 GLU A O 1
ATOM 1018 N N . VAL A 1 123 ? 12.530 -1.314 -7.374 1.00 98.00 123 VAL A N 1
ATOM 1019 C CA . VAL A 1 123 ? 11.925 -2.360 -8.220 1.00 98.00 123 VAL A CA 1
ATOM 1020 C C . VAL A 1 123 ? 12.174 -3.743 -7.619 1.00 98.00 123 VAL A C 1
ATOM 1022 O O . VAL A 1 123 ? 11.221 -4.492 -7.414 1.00 98.00 123 VAL A O 1
ATOM 1025 N N . ASP A 1 124 ? 13.418 -4.043 -7.231 1.00 97.31 124 ASP A N 1
ATOM 1026 C CA . ASP A 1 124 ? 13.763 -5.316 -6.580 1.00 97.31 124 ASP A CA 1
ATOM 1027 C C . ASP A 1 124 ? 12.986 -5.502 -5.261 1.00 97.31 124 ASP A C 1
ATOM 1029 O O . ASP A 1 124 ? 12.464 -6.579 -4.975 1.00 97.31 124 ASP A O 1
ATOM 1033 N N . HIS A 1 125 ? 12.839 -4.4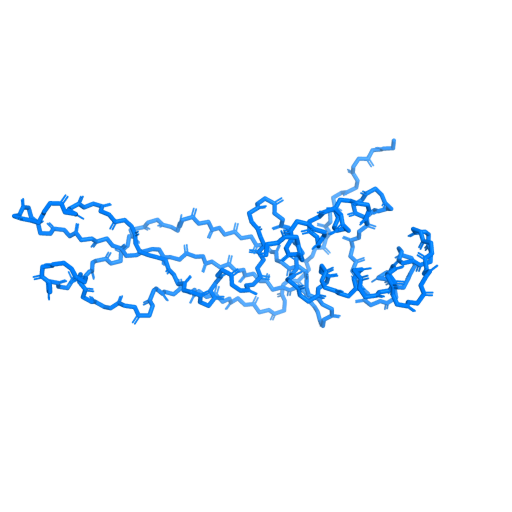36 -4.463 1.00 97.06 125 HIS A N 1
ATOM 1034 C CA . HIS A 1 125 ? 12.047 -4.487 -3.228 1.00 97.06 125 HIS A CA 1
ATOM 1035 C C . HIS A 1 125 ? 10.541 -4.685 -3.480 1.00 97.06 125 HIS A C 1
ATOM 1037 O O . HIS A 1 125 ? 9.861 -5.289 -2.648 1.00 97.06 125 HIS A O 1
ATOM 1043 N N . LEU A 1 126 ? 9.989 -4.127 -4.562 1.00 98.12 126 LEU A N 1
ATOM 1044 C CA . LEU A 1 126 ? 8.587 -4.335 -4.935 1.00 98.12 126 LEU A CA 1
ATOM 1045 C C . LEU A 1 126 ? 8.363 -5.761 -5.425 1.00 98.12 126 LEU A C 1
ATOM 1047 O O . LEU A 1 126 ? 7.394 -6.387 -5.002 1.00 98.12 126 LEU A O 1
ATOM 1051 N N . TYR A 1 127 ? 9.290 -6.300 -6.214 1.00 97.81 127 TYR A N 1
ATOM 1052 C CA . TYR A 1 127 ? 9.223 -7.687 -6.652 1.00 97.81 127 TYR A CA 1
ATOM 1053 C C . TYR A 1 127 ? 9.294 -8.664 -5.470 1.00 97.81 127 TYR A C 1
ATOM 1055 O O . TYR A 1 127 ? 8.452 -9.549 -5.361 1.00 97.81 127 TYR A O 1
ATOM 1063 N N . ALA A 1 128 ? 10.197 -8.440 -4.509 1.00 96.75 128 ALA A N 1
ATOM 1064 C CA . ALA A 1 128 ? 10.261 -9.255 -3.292 1.00 96.75 128 ALA A CA 1
ATOM 1065 C C . ALA A 1 128 ? 8.944 -9.231 -2.488 1.00 96.75 128 ALA A C 1
ATOM 1067 O O . ALA A 1 128 ? 8.517 -10.250 -1.951 1.00 96.75 128 ALA A O 1
ATOM 1068 N N . ARG A 1 129 ? 8.262 -8.078 -2.417 1.00 96.88 129 ARG A N 1
ATOM 1069 C CA . ARG A 1 129 ? 6.937 -7.981 -1.775 1.00 96.88 129 ARG A CA 1
ATOM 1070 C C . ARG A 1 129 ? 5.872 -8.751 -2.542 1.00 96.88 129 ARG A C 1
ATOM 1072 O O . ARG A 1 129 ? 5.073 -9.433 -1.915 1.00 96.88 129 ARG A O 1
ATOM 1079 N N . TYR A 1 130 ? 5.868 -8.644 -3.867 1.00 97.56 130 TYR A N 1
ATOM 1080 C CA . TYR A 1 130 ? 4.975 -9.424 -4.716 1.00 97.56 130 TYR A CA 1
ATOM 1081 C C . TYR A 1 130 ? 5.174 -10.933 -4.493 1.00 97.56 130 TYR A C 1
ATOM 1083 O O . TYR A 1 130 ? 4.197 -11.640 -4.277 1.00 97.56 130 TYR A O 1
ATOM 1091 N N . GLN A 1 131 ? 6.420 -11.414 -4.428 1.00 96.69 131 GLN A N 1
ATOM 1092 C CA . GLN A 1 131 ? 6.713 -12.829 -4.163 1.00 96.69 131 GLN A CA 1
ATOM 1093 C C . GLN A 1 131 ? 6.144 -13.303 -2.819 1.00 96.69 131 GLN A C 1
ATOM 1095 O O . GLN A 1 131 ? 5.597 -14.397 -2.743 1.00 96.69 131 GLN A O 1
ATOM 1100 N N . VAL A 1 132 ? 6.221 -12.476 -1.770 1.00 95.81 132 VAL A N 1
ATOM 1101 C CA . VAL A 1 132 ? 5.603 -12.792 -0.470 1.00 95.81 132 VAL A CA 1
ATOM 1102 C C . VAL A 1 132 ? 4.079 -12.859 -0.576 1.00 95.81 132 VAL A C 1
ATOM 1104 O O . VAL A 1 132 ? 3.481 -13.762 -0.005 1.00 95.81 132 VAL A O 1
ATOM 1107 N N . LEU A 1 133 ? 3.453 -11.937 -1.315 1.00 93.50 133 LEU A N 1
ATOM 1108 C CA . LEU A 1 133 ? 1.997 -11.927 -1.507 1.00 93.50 133 LEU A CA 1
ATOM 1109 C C . LEU A 1 133 ? 1.492 -13.131 -2.318 1.00 93.50 133 LEU A C 1
ATOM 1111 O O . LEU A 1 133 ? 0.370 -13.565 -2.094 1.00 93.50 133 LEU A O 1
ATOM 1115 N N . MET A 1 134 ? 2.307 -13.664 -3.232 1.00 93.69 134 MET A N 1
ATOM 1116 C CA . MET A 1 134 ? 1.980 -14.846 -4.043 1.00 93.69 134 MET A CA 1
ATOM 1117 C C . MET A 1 134 ? 2.371 -16.177 -3.389 1.00 93.69 134 MET A C 1
ATOM 1119 O O . MET A 1 134 ? 1.964 -17.231 -3.868 1.00 93.69 134 MET A O 1
ATOM 1123 N N . GLY A 1 135 ? 3.207 -16.144 -2.350 1.00 85.62 135 GLY A N 1
ATOM 1124 C CA . GLY A 1 135 ? 3.695 -17.332 -1.646 1.00 85.62 135 GLY A CA 1
ATOM 1125 C C . GLY A 1 135 ? 2.811 -17.792 -0.482 1.00 85.62 135 GLY A C 1
ATOM 1126 O O . GLY A 1 135 ? 3.200 -18.723 0.222 1.00 85.62 135 GLY A O 1
ATOM 1127 N N . CYS A 1 136 ? 1.681 -17.123 -0.245 1.00 52.56 136 CYS A N 1
ATOM 1128 C CA . CYS A 1 136 ? 0.647 -17.518 0.715 1.00 52.56 136 CYS A CA 1
ATOM 1129 C C . CYS A 1 136 ? -0.483 -18.264 0.003 1.00 52.56 136 CYS A C 1
ATOM 1131 O O . CYS A 1 136 ? -1.055 -19.169 0.647 1.00 52.56 136 CYS A O 1
#